Protein AF-A0A9C8LWU5-F1 (afdb_monomer_lite)

Sequence (161 aa):
MIKTQFESYRNPTIALLAKPGEITVRLTAKGKNLSMVKKIISGVNSEMTAIFGDYIFARDDETMESVVGKMLLKNKKTVAFAESCTGGLVGDRITNVPGSSEYFLGSVVSYSNKLKESLLKVSKSVLSKFGAVSSETAEEMARGIRRLTGADIGISITGIA

Foldseek 3Di:
DVVVVQVPDPAFRWDWDDDVPDIDIDTHGDDPDPVVNCVSVVVVVVVVCVVCPPNPQDDDPDDNLNSVQVVCVVVVFAEEEEEAPCQCVVVVVNVVDPPSVSHYQYYHHQNDPVSLCPQQVQDPVCCVPVNCADPSSQVSSQNSRCVNRVGPGGGYDTDDD

Radius of gyration: 20.92 Å; chains: 1; bounding box: 45×34×56 Å

Secondary structure (DSSP, 8-state):
-HHHHHTT-SSSEEEEEEETTEEEEEEE---SSHHHHHHHHHHHHHHHHHHHGGG----TT--HHHHHHHHHHHHT--EEEEESTTTTHHHHHHHTSTTGGGTEEEEEE--SHHHHHHHH---HHHHHHH-SSSHHHHHHHHHHHHHHH--SEEEEE----

Structure (mmCIF, N/CA/C/O backbone):
data_AF-A0A9C8LWU5-F1
#
_entry.id   AF-A0A9C8LWU5-F1
#
loop_
_atom_site.group_PDB
_atom_site.id
_atom_site.type_symbol
_atom_site.label_atom_id
_atom_site.label_alt_id
_atom_site.label_comp_id
_atom_site.label_asym_id
_atom_site.label_entity_id
_atom_site.label_seq_id
_atom_site.pdbx_PDB_ins_code
_atom_site.Cartn_x
_atom_site.Cartn_y
_atom_site.Cartn_z
_atom_site.occupancy
_atom_site.B_iso_or_equiv
_atom_site.auth_seq_id
_atom_site.auth_comp_id
_atom_site.auth_asym_id
_atom_site.auth_atom_id
_atom_site.pdbx_PDB_model_num
ATOM 1 N N . MET A 1 1 ? -2.505 -18.693 -24.421 1.00 50.50 1 MET A N 1
ATOM 2 C CA . MET A 1 1 ? -2.523 -17.583 -25.398 1.00 50.50 1 MET A CA 1
ATOM 3 C C . MET A 1 1 ? -1.345 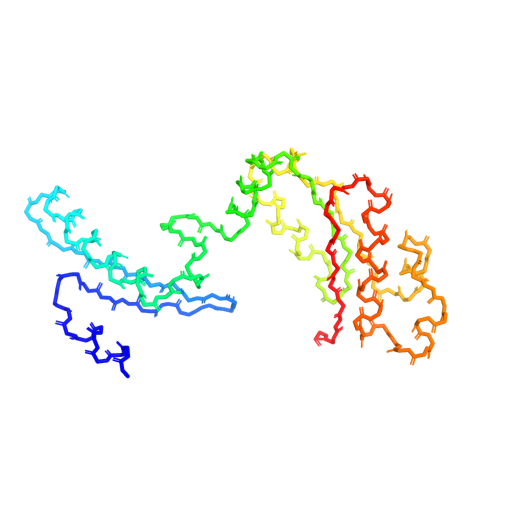-16.626 -25.202 1.00 50.50 1 MET A C 1
ATOM 5 O O . MET A 1 1 ? -0.547 -16.511 -26.115 1.00 50.50 1 MET A O 1
ATOM 9 N N . ILE A 1 2 ? -1.148 -16.036 -24.013 1.00 57.31 2 ILE A N 1
ATOM 10 C CA . ILE A 1 2 ? -0.053 -15.069 -23.750 1.00 57.31 2 ILE A CA 1
ATOM 11 C C . ILE A 1 2 ? 1.361 -15.683 -23.876 1.00 57.31 2 ILE A C 1
ATOM 13 O O . ILE A 1 2 ? 2.246 -15.082 -24.478 1.00 57.31 2 ILE A O 1
ATOM 17 N N . LYS A 1 3 ? 1.572 -16.913 -23.381 1.00 55.28 3 LYS A N 1
ATOM 18 C CA . LYS A 1 3 ? 2.878 -17.605 -23.442 1.00 55.28 3 LYS A CA 1
ATOM 19 C C . LYS A 1 3 ? 3.411 -17.750 -24.877 1.00 55.28 3 LYS A C 1
ATOM 21 O O . LYS A 1 3 ? 4.567 -17.444 -25.139 1.00 55.28 3 LYS A O 1
ATOM 26 N N . THR A 1 4 ? 2.537 -18.124 -25.810 1.00 56.88 4 THR A N 1
ATOM 27 C CA . THR A 1 4 ? 2.862 -18.309 -27.233 1.00 56.88 4 THR A CA 1
ATOM 28 C C . THR A 1 4 ? 3.244 -16.993 -27.918 1.00 56.88 4 THR A C 1
ATOM 30 O O . THR A 1 4 ? 4.093 -16.980 -28.803 1.00 56.88 4 THR A O 1
ATOM 33 N N . GLN A 1 5 ? 2.658 -15.870 -27.488 1.00 66.06 5 GLN A N 1
ATOM 34 C CA . GLN A 1 5 ? 2.996 -14.547 -28.010 1.00 66.06 5 GLN A CA 1
ATOM 35 C C . GLN A 1 5 ? 4.372 -14.091 -27.503 1.00 66.06 5 GLN A C 1
ATOM 37 O O . GLN A 1 5 ? 5.168 -13.580 -28.285 1.00 66.06 5 GLN A O 1
ATOM 42 N N . PHE A 1 6 ? 4.713 -14.351 -26.237 1.00 69.75 6 PHE A N 1
ATOM 43 C CA . PHE A 1 6 ? 6.021 -13.985 -25.676 1.00 69.75 6 PHE A CA 1
ATOM 44 C C . PHE A 1 6 ? 7.182 -14.780 -26.273 1.00 69.75 6 PHE A C 1
ATOM 46 O O . PHE A 1 6 ? 8.249 -14.217 -26.503 1.00 69.75 6 PHE A O 1
ATOM 53 N N . GLU A 1 7 ? 6.959 -16.056 -26.590 1.00 66.94 7 GLU A N 1
ATOM 54 C CA . GLU A 1 7 ? 7.952 -16.925 -27.236 1.00 66.94 7 GLU A CA 1
ATOM 55 C C . GLU A 1 7 ? 8.255 -16.522 -28.693 1.00 66.94 7 GLU A C 1
ATOM 57 O O . GLU A 1 7 ? 9.278 -16.926 -29.246 1.00 66.94 7 GLU A O 1
ATOM 62 N N . SER A 1 8 ? 7.406 -15.693 -29.317 1.00 74.56 8 SER A N 1
ATOM 63 C CA . SER A 1 8 ? 7.602 -15.226 -30.697 1.00 74.56 8 SER A CA 1
ATOM 64 C C . SER A 1 8 ? 8.612 -14.075 -30.834 1.00 74.56 8 SER A C 1
ATOM 66 O O . SER A 1 8 ? 9.187 -13.885 -31.912 1.00 74.56 8 SER A O 1
ATOM 68 N N . TYR A 1 9 ? 8.892 -13.330 -29.756 1.00 78.88 9 TYR A N 1
ATOM 69 C CA . TYR A 1 9 ? 9.835 -12.211 -29.805 1.00 78.88 9 TYR A CA 1
ATOM 70 C C . TYR A 1 9 ? 11.279 -12.696 -29.677 1.00 78.88 9 TYR A C 1
ATOM 72 O O . TYR A 1 9 ? 11.687 -13.274 -28.672 1.00 78.88 9 TYR A O 1
ATOM 80 N N . ARG A 1 10 ? 12.094 -12.391 -30.693 1.00 83.12 10 ARG A N 1
ATOM 81 C CA . ARG A 1 10 ? 13.551 -12.616 -30.652 1.00 83.12 10 ARG A CA 1
ATOM 82 C C . ARG A 1 10 ? 14.336 -11.405 -30.137 1.00 83.12 10 ARG A C 1
ATOM 84 O O . ARG A 1 10 ? 15.449 -11.565 -29.643 1.00 83.12 10 ARG A O 1
ATOM 91 N N . ASN A 1 11 ? 13.783 -10.200 -30.282 1.00 89.31 11 ASN A N 1
ATOM 92 C CA . ASN A 1 11 ? 14.342 -8.935 -29.801 1.00 89.31 11 ASN A CA 1
ATOM 93 C C . ASN A 1 11 ? 13.199 -7.896 -29.706 1.00 89.31 11 ASN A C 1
ATOM 95 O O . ASN A 1 11 ? 12.727 -7.457 -30.755 1.00 89.31 11 ASN A O 1
ATOM 99 N N . PRO A 1 12 ? 12.723 -7.521 -28.505 1.00 91.88 12 PRO A N 1
ATOM 100 C CA . PRO A 1 12 ? 13.305 -7.809 -27.197 1.00 91.88 12 PRO A CA 1
ATOM 101 C C . PRO A 1 12 ? 13.067 -9.255 -26.749 1.00 91.88 12 PRO A C 1
ATOM 103 O O . PRO A 1 12 ? 12.103 -9.887 -27.164 1.00 91.88 12 PRO A O 1
ATOM 106 N N . THR A 1 13 ? 13.919 -9.769 -25.867 1.00 91.81 13 THR A N 1
ATOM 107 C CA . THR A 1 13 ? 13.595 -10.960 -25.075 1.00 91.81 13 THR A CA 1
ATOM 108 C C . THR A 1 13 ? 12.690 -10.568 -23.915 1.00 91.81 13 THR A C 1
ATOM 110 O O . THR A 1 13 ? 12.866 -9.499 -23.321 1.00 91.81 13 THR A O 1
ATOM 113 N N . ILE A 1 14 ? 11.754 -11.450 -23.577 1.00 91.44 14 ILE A N 1
ATOM 114 C CA . ILE A 1 14 ? 10.736 -11.228 -22.549 1.00 91.44 14 ILE A CA 1
ATOM 115 C C . ILE A 1 14 ? 10.923 -12.277 -21.458 1.00 91.44 14 ILE A C 1
ATOM 117 O O . ILE A 1 14 ? 10.968 -13.470 -21.749 1.00 91.44 14 ILE A O 1
ATOM 121 N N . ALA A 1 15 ? 11.036 -11.839 -20.207 1.00 90.75 15 ALA A N 1
ATOM 122 C CA . ALA A 1 15 ? 11.108 -12.721 -19.048 1.00 90.75 15 ALA A CA 1
ATOM 123 C C . ALA A 1 15 ? 10.026 -12.359 -18.026 1.00 90.75 15 ALA A C 1
ATOM 125 O O . ALA A 1 15 ? 9.722 -11.183 -17.831 1.00 90.75 15 ALA A O 1
ATOM 126 N N . LEU A 1 16 ? 9.468 -13.374 -17.365 1.00 91.31 16 LEU A N 1
ATOM 127 C CA . LEU A 1 16 ? 8.498 -13.215 -16.283 1.00 91.31 16 LEU A CA 1
ATOM 128 C C . LEU A 1 16 ? 9.177 -13.550 -14.959 1.00 91.31 16 LEU A C 1
ATOM 130 O O . LEU A 1 16 ? 9.671 -14.662 -14.781 1.00 91.31 16 LEU A O 1
ATOM 134 N N . LEU A 1 17 ? 9.201 -12.588 -14.044 1.00 92.06 17 LEU A N 1
ATOM 135 C CA . LEU A 1 17 ? 9.780 -12.744 -12.715 1.00 92.06 17 LEU A CA 1
ATOM 136 C C . LEU A 1 17 ? 8.648 -12.646 -11.694 1.00 92.06 17 LEU A C 1
ATOM 138 O O . LEU A 1 17 ? 8.126 -11.562 -11.449 1.00 92.06 17 LEU A O 1
ATOM 142 N N . ALA A 1 18 ? 8.241 -13.783 -11.135 1.00 92.88 18 ALA A N 1
ATOM 143 C CA . ALA A 1 18 ? 7.187 -13.831 -10.129 1.00 92.88 18 ALA A CA 1
ATOM 144 C C . ALA A 1 18 ? 7.771 -13.643 -8.726 1.00 92.88 18 ALA A C 1
ATOM 146 O O . ALA A 1 18 ? 8.747 -14.299 -8.354 1.00 92.88 18 ALA A O 1
ATOM 147 N N . LYS A 1 19 ? 7.141 -12.773 -7.942 1.00 89.94 19 LYS A N 1
ATOM 148 C CA . LYS A 1 19 ? 7.370 -12.605 -6.506 1.00 89.94 19 LYS A CA 1
ATOM 149 C C . LYS A 1 19 ? 6.012 -12.636 -5.794 1.00 89.94 19 LYS A C 1
ATOM 151 O O . LYS A 1 19 ? 4.983 -12.430 -6.439 1.00 89.94 19 LYS A O 1
ATOM 156 N N . PRO A 1 20 ? 5.954 -12.898 -4.479 1.00 87.31 20 PRO A N 1
ATOM 157 C CA . PRO A 1 20 ? 4.700 -12.775 -3.746 1.00 87.31 20 PRO A CA 1
ATOM 158 C C . PRO A 1 20 ? 4.063 -11.394 -3.966 1.00 87.31 20 PRO A C 1
ATOM 160 O O . PRO A 1 20 ? 4.672 -10.373 -3.664 1.00 87.31 20 PRO A O 1
ATOM 163 N N . GLY A 1 21 ? 2.845 -11.374 -4.511 1.00 85.75 21 GLY A N 1
ATOM 164 C CA . GLY A 1 21 ? 2.067 -10.153 -4.740 1.00 85.75 21 GLY A CA 1
ATOM 165 C C . GLY A 1 21 ? 2.296 -9.433 -6.075 1.00 85.75 21 GLY A C 1
ATOM 166 O O . GLY A 1 21 ? 1.513 -8.541 -6.387 1.00 85.75 21 GLY A O 1
ATOM 167 N N . GLU A 1 22 ? 3.290 -9.810 -6.888 1.00 92.31 22 GLU A N 1
ATOM 168 C CA . GLU A 1 22 ? 3.543 -9.152 -8.179 1.00 92.31 22 GLU A CA 1
ATOM 169 C C . GLU A 1 22 ? 4.255 -10.049 -9.204 1.00 92.31 22 GLU A C 1
ATOM 171 O O . GLU A 1 22 ? 4.973 -10.995 -8.874 1.00 92.31 22 GLU A O 1
ATOM 176 N N . ILE A 1 23 ? 4.083 -9.724 -10.486 1.00 93.50 23 ILE A N 1
ATOM 177 C CA . ILE A 1 23 ? 4.838 -10.327 -11.587 1.00 93.50 23 ILE A CA 1
ATOM 178 C C . ILE A 1 23 ? 5.499 -9.199 -12.371 1.00 93.50 23 ILE A C 1
ATOM 180 O O . ILE A 1 23 ? 4.816 -8.341 -12.925 1.00 93.50 23 ILE A O 1
ATOM 184 N N . THR A 1 24 ? 6.827 -9.219 -12.468 1.00 93.50 24 THR A N 1
ATOM 185 C CA . THR A 1 24 ? 7.572 -8.284 -13.315 1.00 93.50 24 THR A CA 1
ATOM 186 C C . THR A 1 24 ? 7.742 -8.871 -14.713 1.00 93.50 24 THR A C 1
ATOM 188 O O . THR A 1 24 ? 8.309 -9.956 -14.877 1.00 93.50 24 THR A O 1
ATOM 191 N N . VAL A 1 25 ? 7.307 -8.130 -15.734 1.00 92.62 25 VAL A N 1
ATOM 192 C CA . VAL A 1 25 ? 7.608 -8.429 -17.141 1.00 92.62 25 VAL A CA 1
ATOM 193 C C . VAL A 1 25 ? 8.867 -7.666 -17.538 1.00 92.62 25 VAL A C 1
ATOM 195 O O . VAL A 1 25 ? 8.849 -6.448 -17.692 1.00 92.62 25 VAL A O 1
ATOM 198 N N . ARG A 1 26 ? 9.983 -8.377 -17.706 1.00 92.94 26 ARG A N 1
ATOM 199 C CA . ARG A 1 26 ? 11.263 -7.777 -18.088 1.00 92.94 26 ARG A CA 1
ATOM 200 C C . ARG A 1 26 ? 11.450 -7.841 -19.595 1.00 92.94 26 ARG A C 1
ATOM 202 O O . ARG A 1 26 ? 11.532 -8.929 -20.162 1.00 92.94 26 ARG A O 1
ATOM 209 N N . LEU A 1 27 ? 11.588 -6.677 -20.221 1.00 93.31 27 LEU A N 1
ATOM 210 C CA . LEU A 1 27 ? 11.927 -6.545 -21.636 1.00 93.31 27 LEU A CA 1
ATOM 211 C C . LEU A 1 27 ? 13.422 -6.246 -21.777 1.00 93.31 27 LEU A C 1
ATOM 213 O O . LEU A 1 27 ? 13.962 -5.379 -21.095 1.00 93.31 27 LEU A O 1
ATOM 217 N N . THR A 1 28 ? 14.124 -6.964 -22.649 1.00 93.38 28 THR A N 1
ATOM 218 C CA . THR A 1 28 ? 15.548 -6.716 -22.925 1.00 93.38 28 THR A CA 1
ATOM 219 C C . THR A 1 28 ? 15.787 -6.695 -24.425 1.00 93.38 28 THR A C 1
ATOM 221 O O . THR A 1 28 ? 15.630 -7.712 -25.090 1.00 93.38 28 THR A O 1
ATOM 224 N N . ALA A 1 29 ? 16.181 -5.542 -24.965 1.00 94.62 29 ALA A N 1
ATOM 225 C CA . ALA A 1 29 ? 16.482 -5.378 -26.384 1.00 94.62 29 ALA A CA 1
ATOM 226 C C . ALA A 1 29 ? 17.969 -5.109 -26.628 1.00 94.62 29 ALA A C 1
ATOM 228 O O . ALA A 1 29 ? 18.646 -4.472 -25.822 1.00 94.62 29 ALA A O 1
ATOM 229 N N . LYS A 1 30 ? 18.461 -5.550 -27.787 1.00 94.62 30 LYS A N 1
ATOM 230 C CA . LYS A 1 30 ? 19.786 -5.204 -28.319 1.00 94.62 30 LYS A CA 1
ATOM 231 C C . LYS A 1 30 ? 19.625 -4.395 -29.604 1.00 94.62 30 LYS A C 1
ATOM 233 O O . LYS A 1 30 ? 18.724 -4.653 -30.399 1.00 94.62 30 LYS A O 1
ATOM 238 N N . GLY A 1 31 ? 20.505 -3.427 -29.833 1.00 94.25 31 GLY A N 1
ATOM 239 C CA . GLY A 1 31 ? 20.463 -2.586 -31.027 1.00 94.25 31 GLY A CA 1
ATOM 240 C C . GLY A 1 31 ? 21.727 -1.751 -31.185 1.00 94.25 31 GLY A C 1
ATOM 241 O O . GLY A 1 31 ? 22.530 -1.650 -30.263 1.00 94.25 31 GLY A O 1
ATOM 242 N N . LYS A 1 32 ? 21.902 -1.153 -32.368 1.00 94.12 32 LYS A N 1
ATOM 243 C CA . LYS A 1 32 ? 23.115 -0.390 -32.723 1.00 94.12 32 LYS A CA 1
ATOM 244 C C . LYS A 1 32 ? 23.263 0.926 -31.951 1.00 94.12 32 LYS A C 1
ATOM 246 O O . LYS A 1 32 ? 24.356 1.471 -31.883 1.00 94.12 32 LYS A O 1
ATOM 251 N N . ASN A 1 33 ? 22.167 1.463 -31.419 1.00 96.06 33 ASN A N 1
ATOM 252 C CA . ASN A 1 33 ? 22.142 2.681 -30.616 1.00 96.06 33 ASN A CA 1
ATOM 253 C C . ASN A 1 33 ? 20.894 2.715 -29.719 1.00 96.06 33 ASN A C 1
ATOM 255 O O . ASN A 1 33 ? 19.935 1.967 -29.929 1.00 96.06 33 ASN A O 1
ATOM 259 N N . LEU A 1 34 ? 20.898 3.620 -28.738 1.00 94.50 34 LEU A N 1
ATOM 260 C CA . LEU A 1 34 ? 19.821 3.754 -27.753 1.00 94.50 34 LEU A CA 1
ATOM 261 C C . LEU A 1 34 ? 18.470 4.136 -28.372 1.00 94.50 34 LEU A C 1
ATOM 263 O O . LEU A 1 34 ? 17.443 3.667 -27.896 1.00 94.50 34 LEU A O 1
ATOM 267 N N . SER A 1 35 ? 18.450 4.954 -29.428 1.00 95.94 35 SER A N 1
ATOM 268 C CA . SER A 1 35 ? 17.202 5.376 -30.084 1.00 95.94 35 SER A CA 1
ATOM 269 C C . SER A 1 35 ? 16.457 4.181 -30.689 1.00 95.94 35 SER A C 1
ATOM 271 O O . SER A 1 35 ? 15.265 3.984 -30.445 1.00 95.94 35 SER A O 1
ATOM 273 N N . MET A 1 36 ? 17.184 3.309 -31.394 1.00 93.69 36 MET A N 1
ATOM 274 C CA . MET A 1 36 ? 16.638 2.069 -31.942 1.00 93.69 36 MET A CA 1
ATOM 275 C C . MET A 1 36 ? 16.133 1.133 -30.837 1.00 93.69 36 MET A C 1
ATOM 277 O O . MET A 1 36 ? 15.024 0.616 -30.939 1.00 93.69 36 MET A O 1
ATOM 281 N N . VAL A 1 37 ? 16.913 0.947 -29.767 1.00 94.69 37 VAL A N 1
ATOM 282 C CA . VAL A 1 37 ? 16.526 0.097 -28.627 1.00 94.69 37 VAL A CA 1
ATOM 283 C C . VAL A 1 37 ? 15.254 0.618 -27.956 1.00 94.69 37 VAL A C 1
ATOM 285 O O . VAL A 1 37 ? 14.329 -0.155 -27.721 1.00 94.69 37 VAL A O 1
ATOM 288 N N . LYS A 1 38 ? 15.161 1.931 -27.715 1.00 93.75 38 LYS A N 1
ATOM 289 C CA . LYS A 1 38 ? 13.964 2.564 -27.144 1.00 93.75 38 LYS A CA 1
ATOM 290 C C . LYS A 1 38 ? 12.732 2.346 -28.016 1.00 93.75 38 LYS A C 1
ATOM 292 O O . LYS A 1 38 ? 11.671 2.045 -27.482 1.00 93.75 38 LYS A O 1
ATOM 297 N N . LYS A 1 39 ? 12.865 2.438 -29.344 1.00 93.56 39 LYS A N 1
ATOM 298 C CA . LYS A 1 39 ? 11.752 2.186 -30.273 1.00 93.56 39 LYS A CA 1
ATOM 299 C C . LYS A 1 39 ? 11.257 0.738 -30.198 1.00 93.56 39 LYS A C 1
ATOM 301 O O . LYS A 1 39 ? 10.051 0.518 -30.169 1.00 93.56 39 LYS A O 1
ATOM 306 N N . ILE A 1 40 ? 12.177 -0.227 -30.118 1.00 92.12 40 ILE A N 1
ATOM 307 C CA . ILE A 1 40 ? 11.852 -1.654 -29.960 1.00 92.12 40 ILE A CA 1
ATOM 308 C C . ILE A 1 40 ? 11.095 -1.890 -28.645 1.00 92.12 40 ILE A C 1
ATOM 310 O O . ILE A 1 40 ? 10.014 -2.473 -28.654 1.00 92.12 40 ILE A O 1
ATOM 314 N N . ILE A 1 41 ? 11.634 -1.399 -27.523 1.00 93.69 41 ILE A N 1
ATOM 315 C CA . ILE A 1 41 ? 11.010 -1.550 -26.200 1.00 93.69 41 ILE A CA 1
ATOM 316 C C . ILE A 1 41 ? 9.644 -0.860 -26.151 1.00 93.69 41 ILE A C 1
ATOM 318 O O . ILE A 1 41 ? 8.687 -1.449 -25.664 1.00 93.69 41 ILE A O 1
ATOM 322 N N . SER A 1 42 ? 9.532 0.356 -26.691 1.00 91.62 42 SER A N 1
ATOM 323 C CA . SER A 1 42 ? 8.279 1.115 -26.701 1.00 91.62 42 SER A CA 1
ATOM 324 C C . SER A 1 42 ? 7.168 0.407 -27.474 1.00 91.62 42 SER A C 1
ATOM 326 O O . SER A 1 42 ? 6.030 0.445 -27.021 1.00 91.62 42 SER A O 1
ATOM 328 N N . GLY A 1 43 ? 7.480 -0.233 -28.607 1.00 89.75 43 GLY A N 1
ATOM 329 C CA . GLY A 1 43 ? 6.490 -0.984 -29.386 1.00 89.75 43 GLY A CA 1
ATOM 330 C C . GLY A 1 43 ? 5.885 -2.128 -28.575 1.00 89.75 43 GLY A C 1
ATOM 331 O O . GLY A 1 43 ? 4.670 -2.201 -28.409 1.00 89.75 43 GLY A O 1
ATOM 332 N N . VAL A 1 44 ? 6.745 -2.948 -27.966 1.00 89.62 44 VAL A N 1
ATOM 333 C CA . VAL A 1 44 ? 6.295 -4.053 -27.110 1.00 89.62 44 VAL A CA 1
ATOM 334 C C . VAL A 1 44 ? 5.590 -3.532 -25.858 1.00 89.62 44 VAL A C 1
ATOM 336 O O . VAL A 1 44 ? 4.586 -4.097 -25.450 1.00 89.62 44 VAL A O 1
ATOM 339 N N . ASN A 1 45 ? 6.040 -2.426 -25.265 1.00 89.44 45 ASN A N 1
ATOM 340 C CA . ASN A 1 45 ? 5.387 -1.841 -24.092 1.00 89.44 45 ASN A CA 1
ATOM 341 C C . ASN A 1 45 ? 3.935 -1.406 -24.378 1.00 89.44 45 ASN A C 1
ATOM 343 O O . ASN A 1 45 ? 3.059 -1.590 -23.532 1.00 89.44 45 ASN A O 1
ATOM 347 N N . SER A 1 46 ? 3.657 -0.864 -25.569 1.00 89.56 46 SER A N 1
ATOM 348 C CA . SER A 1 46 ? 2.290 -0.536 -25.995 1.00 89.56 46 SER A CA 1
ATOM 349 C C . SER A 1 46 ? 1.416 -1.784 -26.121 1.00 89.56 46 SER A C 1
ATOM 351 O O . SER A 1 46 ? 0.287 -1.788 -25.638 1.00 89.56 46 SER A O 1
ATOM 353 N N . GLU A 1 47 ? 1.950 -2.862 -26.694 1.00 88.75 47 GLU A N 1
ATOM 354 C CA . GLU A 1 47 ? 1.248 -4.146 -26.799 1.00 88.75 47 GLU A CA 1
ATOM 355 C C . GLU A 1 47 ? 0.994 -4.769 -25.417 1.00 88.75 47 GLU A C 1
ATOM 357 O O . GLU A 1 47 ? -0.122 -5.191 -25.125 1.00 88.75 47 GLU A O 1
ATOM 362 N N . MET A 1 48 ? 1.988 -4.746 -24.522 1.00 88.75 48 MET A N 1
ATOM 363 C CA . MET A 1 48 ? 1.833 -5.202 -23.134 1.00 88.75 48 MET A CA 1
ATOM 364 C C . MET A 1 48 ? 0.776 -4.391 -22.392 1.00 88.75 48 MET A C 1
ATOM 366 O O . MET A 1 48 ? -0.018 -4.956 -21.648 1.00 88.75 48 MET A O 1
ATOM 370 N N . THR A 1 49 ? 0.733 -3.078 -22.618 1.00 90.81 49 THR A N 1
ATOM 371 C CA . THR A 1 49 ? -0.285 -2.208 -22.021 1.00 90.81 49 THR A CA 1
ATOM 372 C C . THR A 1 49 ? -1.683 -2.559 -22.528 1.00 90.81 49 THR A C 1
ATOM 374 O O . THR A 1 49 ? -2.617 -2.571 -21.736 1.00 90.81 49 THR A O 1
ATOM 377 N N . ALA A 1 50 ? -1.835 -2.924 -23.804 1.00 89.88 50 ALA A N 1
ATOM 378 C CA . ALA A 1 50 ? -3.115 -3.383 -24.343 1.00 89.88 50 ALA A CA 1
ATOM 379 C C . ALA A 1 50 ? -3.561 -4.739 -23.763 1.00 89.88 50 ALA A C 1
ATOM 381 O O . ALA A 1 50 ? -4.756 -4.975 -23.613 1.00 89.88 50 ALA A O 1
ATOM 382 N N . ILE A 1 51 ? -2.614 -5.624 -23.434 1.00 89.00 51 ILE A N 1
ATOM 383 C CA . ILE A 1 51 ? -2.904 -6.955 -22.878 1.00 89.00 51 ILE A CA 1
ATOM 384 C C . ILE A 1 51 ? -3.214 -6.881 -21.381 1.00 89.00 51 ILE A C 1
ATOM 386 O O . ILE A 1 51 ? -4.186 -7.475 -20.920 1.00 89.00 51 ILE A O 1
ATOM 390 N N . PHE A 1 52 ? -2.359 -6.205 -20.615 1.00 90.19 52 PHE A N 1
ATOM 391 C CA . PHE A 1 52 ? -2.417 -6.217 -19.155 1.00 90.19 52 PHE A CA 1
ATOM 392 C C . PHE A 1 52 ? -3.222 -5.059 -18.570 1.00 90.19 52 PHE A C 1
ATOM 394 O O . PHE A 1 52 ? -3.699 -5.195 -17.450 1.00 90.19 52 PHE A O 1
ATOM 401 N N . GLY A 1 53 ? -3.394 -3.950 -19.295 1.00 91.81 53 GLY A N 1
ATOM 402 C CA . GLY A 1 53 ? -4.224 -2.820 -18.874 1.00 91.81 53 GLY A CA 1
ATOM 403 C C . GLY A 1 53 ? -3.991 -2.420 -17.416 1.00 91.81 53 GLY A C 1
ATOM 404 O O . GLY A 1 53 ? -2.866 -2.107 -17.018 1.00 91.81 53 GLY A O 1
ATOM 405 N N . ASP A 1 54 ? -5.058 -2.502 -16.622 1.00 90.94 54 ASP A N 1
ATOM 406 C CA . ASP A 1 54 ? -5.099 -2.094 -15.213 1.00 90.94 54 ASP A CA 1
ATOM 407 C C . ASP A 1 54 ? -4.231 -2.952 -14.276 1.00 90.94 54 ASP A C 1
ATOM 409 O O . ASP A 1 54 ? -3.974 -2.556 -13.141 1.00 90.94 54 ASP A O 1
ATOM 413 N N . TYR A 1 55 ? -3.726 -4.103 -14.732 1.00 92.81 55 TYR A N 1
ATOM 414 C CA . TYR A 1 55 ? -2.772 -4.904 -13.959 1.00 92.81 55 TYR A CA 1
ATOM 415 C C . TYR A 1 55 ? -1.355 -4.303 -13.954 1.00 92.81 55 TYR A C 1
ATOM 417 O O . TYR A 1 55 ? -0.521 -4.717 -13.147 1.00 92.81 55 TYR A O 1
ATOM 425 N N . ILE A 1 56 ? -1.060 -3.327 -14.823 1.00 94.38 56 ILE A N 1
ATOM 426 C CA . ILE A 1 56 ? 0.221 -2.608 -14.816 1.00 94.38 56 ILE A CA 1
ATOM 427 C C . ILE A 1 56 ? 0.138 -1.441 -13.832 1.00 94.38 56 ILE A C 1
ATOM 429 O O . ILE A 1 56 ? -0.329 -0.356 -14.178 1.00 94.38 56 ILE A O 1
ATOM 433 N N . PHE A 1 57 ? 0.656 -1.640 -12.622 1.00 93.94 57 PHE A N 1
ATOM 434 C CA . PHE A 1 57 ? 0.706 -0.580 -11.613 1.00 93.94 57 PHE A CA 1
ATOM 435 C C . PHE A 1 57 ? 2.039 0.179 -11.576 1.00 93.94 57 PHE A C 1
ATOM 437 O O . PHE A 1 57 ? 2.060 1.295 -11.080 1.00 93.94 57 PHE A O 1
ATOM 444 N N . ALA A 1 58 ? 3.137 -0.380 -12.091 1.00 94.81 58 ALA A N 1
ATOM 445 C CA . ALA A 1 58 ? 4.472 0.218 -12.018 1.00 94.81 58 ALA A CA 1
ATOM 446 C C . ALA A 1 58 ? 5.279 -0.036 -13.297 1.00 94.81 58 ALA A C 1
ATOM 448 O O . ALA A 1 58 ? 5.042 -1.020 -14.008 1.00 94.81 58 ALA A O 1
ATOM 449 N N . ARG A 1 59 ? 6.239 0.847 -13.592 1.00 93.38 59 ARG A N 1
ATOM 450 C CA . ARG A 1 59 ? 7.232 0.657 -14.659 1.00 93.38 59 ARG A CA 1
ATOM 451 C C . ARG A 1 59 ? 8.644 0.928 -14.153 1.00 93.38 59 ARG A C 1
ATOM 453 O O . ARG A 1 59 ? 8.850 1.756 -13.273 1.00 93.38 59 ARG A O 1
ATOM 460 N N . ASP A 1 60 ? 9.609 0.248 -14.765 1.00 91.62 60 ASP A N 1
ATOM 461 C CA . ASP A 1 60 ? 11.035 0.392 -14.469 1.00 91.62 60 ASP A CA 1
ATOM 462 C C . ASP A 1 60 ? 11.341 0.173 -12.975 1.00 91.62 60 ASP A C 1
ATOM 464 O O . ASP A 1 60 ? 11.098 -0.919 -12.463 1.00 91.62 60 ASP A O 1
ATOM 468 N N . ASP A 1 61 ? 11.857 1.195 -12.289 1.00 90.56 61 ASP A N 1
ATOM 469 C CA . ASP A 1 61 ? 12.261 1.136 -10.880 1.00 90.56 61 ASP A CA 1
ATOM 470 C C . ASP A 1 61 ? 11.146 1.584 -9.913 1.00 90.56 61 ASP A C 1
ATOM 472 O O . ASP A 1 61 ? 11.381 1.771 -8.718 1.00 90.56 61 ASP A O 1
ATOM 476 N N . GLU A 1 62 ? 9.922 1.796 -10.407 1.00 94.75 62 GLU A N 1
ATOM 477 C CA . GLU A 1 62 ? 8.784 2.118 -9.550 1.00 94.75 62 GLU A CA 1
ATOM 478 C C . GLU A 1 62 ? 8.361 0.912 -8.706 1.00 94.75 62 GLU A C 1
ATOM 480 O O . GLU A 1 62 ? 8.177 -0.198 -9.203 1.00 94.75 62 GLU A O 1
ATOM 485 N N . THR A 1 63 ? 8.127 1.152 -7.418 1.00 94.06 63 THR A N 1
ATOM 486 C CA . THR A 1 63 ? 7.458 0.196 -6.529 1.00 94.06 63 THR A CA 1
ATOM 487 C C . THR A 1 63 ? 5.981 0.552 -6.378 1.00 94.06 63 THR A C 1
ATOM 489 O O . THR A 1 63 ? 5.588 1.704 -6.601 1.00 94.06 63 THR A O 1
ATOM 492 N N . MET A 1 64 ? 5.154 -0.403 -5.942 1.00 95.00 64 MET A N 1
ATOM 493 C CA . MET A 1 64 ? 3.730 -0.167 -5.668 1.00 95.00 64 MET A CA 1
ATOM 494 C C . MET A 1 64 ? 3.513 1.006 -4.703 1.00 95.00 64 MET A C 1
ATOM 496 O O . MET A 1 64 ? 2.670 1.866 -4.940 1.00 95.00 64 MET A O 1
ATOM 500 N N . GLU A 1 65 ? 4.306 1.076 -3.638 1.00 96.25 65 GLU A N 1
ATOM 501 C CA . GLU A 1 65 ? 4.249 2.130 -2.626 1.00 96.25 65 GLU A CA 1
ATOM 502 C C . GLU A 1 65 ? 4.614 3.483 -3.223 1.00 96.25 65 GLU A C 1
ATOM 504 O O . GLU A 1 65 ? 3.938 4.474 -2.955 1.00 96.25 65 GLU A O 1
ATOM 509 N N . SER A 1 66 ? 5.641 3.527 -4.079 1.00 97.19 66 SER A N 1
ATOM 510 C CA . SER A 1 66 ? 6.037 4.762 -4.756 1.00 97.19 66 SER A CA 1
ATOM 511 C C . SER A 1 66 ? 4.926 5.283 -5.674 1.00 97.19 66 SER A C 1
ATOM 513 O O . SER A 1 66 ? 4.676 6.488 -5.723 1.00 97.19 66 SER A O 1
ATOM 515 N N . VAL A 1 67 ? 4.204 4.386 -6.355 1.00 97.38 67 VAL A N 1
ATOM 516 C CA . VAL A 1 67 ? 3.078 4.743 -7.226 1.00 97.38 67 VAL A CA 1
ATOM 517 C C . VAL A 1 67 ? 1.897 5.238 -6.397 1.00 97.38 67 VAL A C 1
ATOM 519 O O . VAL A 1 67 ? 1.343 6.296 -6.698 1.00 97.38 67 VAL A O 1
ATOM 522 N N . VAL A 1 68 ? 1.558 4.541 -5.308 1.00 97.44 68 VAL A N 1
ATOM 523 C CA . VAL A 1 68 ? 0.516 4.971 -4.363 1.00 97.44 68 VAL A CA 1
ATOM 524 C C . VAL A 1 68 ? 0.841 6.351 -3.784 1.00 97.44 68 VAL A C 1
ATOM 526 O O . VAL A 1 68 ? -0.014 7.236 -3.810 1.00 97.44 68 VAL A O 1
ATOM 529 N N . GLY A 1 69 ? 2.078 6.576 -3.335 1.00 98.12 69 GLY A N 1
ATOM 530 C CA . GLY A 1 69 ? 2.530 7.868 -2.817 1.00 98.12 69 GLY A CA 1
ATOM 531 C C . GLY A 1 69 ? 2.393 8.993 -3.843 1.00 98.12 69 GLY A C 1
ATOM 532 O O . GLY A 1 69 ? 1.801 10.033 -3.552 1.00 98.12 69 GLY A O 1
ATOM 533 N N . LYS A 1 70 ? 2.836 8.765 -5.089 1.00 97.88 70 LYS A N 1
ATOM 534 C CA . LYS A 1 70 ? 2.651 9.722 -6.197 1.00 97.88 70 LYS A CA 1
ATOM 535 C C . LYS A 1 70 ? 1.173 10.035 -6.441 1.00 97.88 70 LYS A C 1
ATOM 537 O O . LYS A 1 70 ? 0.823 11.195 -6.666 1.00 97.88 70 LYS A O 1
ATOM 542 N N . MET A 1 71 ? 0.297 9.030 -6.397 1.00 98.00 71 MET A N 1
ATOM 543 C CA . MET A 1 71 ? -1.145 9.224 -6.574 1.00 98.00 71 MET A CA 1
ATOM 544 C C . MET A 1 71 ? -1.759 10.042 -5.435 1.00 98.00 71 MET A C 1
ATOM 546 O O . MET A 1 71 ? -2.557 10.941 -5.704 1.00 98.00 71 MET A O 1
ATOM 550 N N . LEU A 1 72 ? -1.382 9.773 -4.185 1.00 98.56 72 LEU A N 1
ATOM 551 C CA . LEU A 1 72 ? -1.854 10.523 -3.020 1.00 98.56 72 LEU A CA 1
ATOM 552 C C . LEU A 1 72 ? -1.422 11.991 -3.087 1.00 98.56 72 LEU A C 1
ATOM 554 O O . LEU A 1 72 ? -2.273 12.879 -3.000 1.00 98.56 72 LEU A O 1
ATOM 558 N N . LEU A 1 73 ? -0.141 12.248 -3.365 1.00 98.25 73 LEU A N 1
ATOM 559 C CA . LEU A 1 73 ? 0.401 13.599 -3.539 1.00 98.25 73 LEU A CA 1
ATOM 560 C C . LEU A 1 73 ? -0.304 14.357 -4.668 1.00 98.25 73 LEU A C 1
ATOM 562 O O . LEU A 1 73 ? -0.780 15.475 -4.470 1.00 98.25 73 LEU A O 1
ATOM 566 N N . LYS A 1 74 ? -0.449 13.728 -5.842 1.00 98.31 74 LYS A N 1
ATOM 567 C CA . LYS A 1 74 ? -1.133 14.325 -7.000 1.00 98.31 74 LYS A CA 1
ATOM 568 C C . LYS A 1 74 ? -2.570 14.734 -6.674 1.00 98.31 74 LYS A C 1
ATOM 570 O O . LYS A 1 74 ? -3.030 15.774 -7.140 1.00 98.31 74 LYS A O 1
ATOM 575 N N . ASN A 1 75 ? -3.277 13.924 -5.887 1.00 98.38 75 ASN A N 1
ATOM 576 C CA . ASN A 1 75 ? -4.665 14.182 -5.506 1.00 98.38 75 ASN A CA 1
ATOM 577 C C . ASN A 1 75 ? -4.804 15.007 -4.217 1.00 98.38 75 ASN A C 1
ATOM 579 O O . ASN A 1 75 ? -5.932 15.280 -3.808 1.00 98.38 75 ASN A O 1
ATOM 583 N N . LYS A 1 76 ? -3.691 15.416 -3.588 1.00 98.25 76 LYS A N 1
ATOM 584 C CA . LYS A 1 76 ? -3.665 16.095 -2.283 1.00 98.25 76 LYS A CA 1
ATOM 585 C C . LYS A 1 76 ? -4.458 15.318 -1.227 1.00 98.25 76 LYS A C 1
ATOM 587 O O . LYS A 1 76 ? -5.317 15.876 -0.546 1.00 98.25 76 LYS A O 1
ATOM 592 N N . LYS A 1 77 ? -4.219 14.007 -1.166 1.00 98.75 77 LYS A N 1
ATOM 593 C CA . LYS A 1 77 ? -4.883 13.086 -0.245 1.00 98.75 77 LYS A CA 1
ATOM 594 C C . LYS A 1 77 ? -3.900 12.488 0.739 1.00 98.75 77 LYS A C 1
ATOM 596 O O . LYS A 1 77 ? -2.758 12.206 0.397 1.00 98.75 77 LYS A O 1
ATOM 601 N N . THR A 1 78 ? -4.397 12.258 1.943 1.00 98.88 78 THR A N 1
ATOM 602 C CA . THR A 1 78 ? -3.679 11.608 3.035 1.00 98.88 78 THR A CA 1
ATOM 603 C C . THR A 1 78 ? -4.262 10.228 3.341 1.00 98.88 78 THR A C 1
ATOM 605 O O . THR A 1 78 ? -5.446 9.970 3.102 1.00 98.88 78 THR A O 1
ATOM 608 N N . VAL A 1 79 ? -3.440 9.324 3.869 1.00 98.88 79 VAL A N 1
ATOM 609 C CA . VAL A 1 79 ? -3.825 7.950 4.202 1.00 98.88 79 VAL A CA 1
ATOM 610 C C . VAL A 1 79 ? -3.336 7.544 5.592 1.00 98.88 79 VAL A C 1
ATOM 612 O O . VAL A 1 79 ? -2.271 7.971 6.038 1.00 98.88 79 VAL A O 1
ATOM 615 N N . ALA A 1 80 ? -4.110 6.697 6.267 1.00 98.81 80 ALA A N 1
ATOM 616 C CA . ALA A 1 80 ? -3.721 6.037 7.508 1.00 98.81 80 ALA A CA 1
ATOM 617 C C . ALA A 1 80 ? -4.205 4.579 7.549 1.00 98.81 80 ALA A C 1
ATOM 619 O O . ALA A 1 80 ? -5.211 4.230 6.918 1.00 98.81 80 ALA A O 1
ATOM 620 N N . PHE A 1 81 ? -3.503 3.732 8.309 1.00 98.75 81 PHE A N 1
ATOM 621 C CA . PHE A 1 81 ? -3.737 2.283 8.333 1.00 98.75 81 PHE A CA 1
ATOM 622 C C . PHE A 1 81 ? -4.179 1.738 9.697 1.00 98.75 81 PHE A C 1
ATOM 624 O O . PHE A 1 81 ? -3.701 2.149 10.748 1.00 98.75 81 PHE A O 1
ATOM 631 N N . ALA A 1 82 ? -5.102 0.781 9.682 1.00 98.75 82 ALA A N 1
ATOM 632 C CA . ALA A 1 82 ? -5.453 -0.059 10.820 1.00 98.75 82 ALA A CA 1
ATOM 633 C C . ALA A 1 82 ? -5.028 -1.500 10.529 1.00 98.75 82 ALA A C 1
ATOM 635 O O . ALA A 1 82 ? -5.650 -2.196 9.731 1.00 98.75 82 ALA A O 1
ATOM 636 N N . GLU A 1 83 ? -3.983 -1.967 11.192 1.00 98.56 83 GLU A N 1
ATOM 637 C CA . GLU A 1 83 ? -3.348 -3.246 10.886 1.00 98.56 83 GLU A CA 1
ATOM 638 C C . GLU A 1 83 ? -3.634 -4.282 11.973 1.00 98.56 83 GLU A C 1
ATOM 640 O O . GLU A 1 83 ? -3.535 -3.996 13.165 1.00 98.56 83 GLU A O 1
ATOM 645 N N . SER A 1 84 ? -3.998 -5.500 11.572 1.00 97.56 84 SER A N 1
ATOM 646 C CA . SER A 1 84 ? -4.091 -6.661 12.461 1.00 97.56 84 SER A CA 1
ATOM 647 C C . SER A 1 84 ? -3.101 -7.730 12.002 1.00 97.56 84 SER A C 1
ATOM 649 O O . SER A 1 84 ? -1.962 -7.720 12.455 1.00 97.56 84 SER A O 1
ATOM 651 N N . CYS A 1 85 ? -3.476 -8.610 11.068 1.00 96.56 85 CYS A N 1
ATOM 652 C CA . CYS A 1 85 ? -2.639 -9.744 10.646 1.00 96.56 85 CYS A CA 1
ATOM 653 C C . CYS A 1 85 ? -1.319 -9.353 9.953 1.00 96.56 85 CYS A C 1
ATOM 655 O O . CYS A 1 85 ? -0.420 -10.180 9.872 1.00 96.56 85 CYS A O 1
ATOM 657 N N . THR A 1 86 ? -1.164 -8.104 9.502 1.00 96.38 86 THR A N 1
ATOM 658 C CA . THR A 1 86 ? 0.085 -7.597 8.904 1.00 96.38 86 THR A CA 1
ATOM 659 C C . THR A 1 86 ? 1.108 -7.118 9.931 1.00 96.38 86 THR A C 1
ATOM 661 O O . THR A 1 86 ? 2.264 -6.914 9.575 1.00 96.38 86 THR A O 1
ATOM 664 N N . GLY A 1 87 ? 0.705 -6.891 11.187 1.00 96.12 87 GLY A N 1
ATOM 665 C CA . GLY A 1 87 ? 1.617 -6.497 12.266 1.00 96.12 87 GLY A CA 1
ATOM 666 C C . GLY A 1 87 ? 2.365 -5.169 12.069 1.00 96.12 87 GLY A C 1
ATOM 667 O O . GLY A 1 87 ? 3.331 -4.934 12.786 1.00 96.12 87 GLY A O 1
ATOM 668 N N . GLY A 1 88 ? 1.949 -4.310 11.132 1.00 97.25 88 GLY A N 1
ATOM 669 C CA . GLY A 1 88 ? 2.647 -3.060 10.799 1.00 97.25 88 GLY A CA 1
ATOM 670 C C . GLY A 1 88 ? 3.380 -3.074 9.453 1.00 97.25 88 GLY A C 1
ATOM 671 O O . GLY A 1 88 ? 3.942 -2.053 9.065 1.00 97.25 88 GLY A O 1
ATOM 672 N N . LEU A 1 89 ? 3.381 -4.201 8.729 1.00 96.94 89 LEU A N 1
ATOM 673 C CA . LEU A 1 89 ? 4.104 -4.344 7.460 1.00 96.94 89 LEU A CA 1
ATOM 674 C C . LEU A 1 89 ? 3.666 -3.328 6.393 1.00 96.94 89 LEU A C 1
ATOM 676 O O . LEU A 1 89 ? 4.482 -2.911 5.575 1.00 96.94 89 LEU A O 1
ATOM 680 N N . VAL A 1 90 ? 2.394 -2.922 6.365 1.00 97.12 90 VAL A N 1
ATOM 681 C CA . VAL A 1 90 ? 1.926 -1.947 5.366 1.00 97.12 90 VAL A CA 1
ATOM 682 C C . VAL A 1 90 ? 2.412 -0.543 5.725 1.00 97.12 90 VAL A C 1
ATOM 684 O O . VAL A 1 90 ? 2.859 0.192 4.843 1.00 97.12 90 VAL A O 1
ATOM 687 N N . GLY A 1 91 ? 2.384 -0.193 7.016 1.00 97.75 91 GLY A N 1
ATOM 688 C CA . GLY A 1 91 ? 3.012 1.020 7.534 1.00 97.75 91 GLY A CA 1
ATOM 689 C C . GLY A 1 91 ? 4.513 1.082 7.236 1.00 97.75 91 GLY A C 1
ATOM 690 O O . GLY A 1 91 ? 4.988 2.091 6.730 1.00 97.75 91 GLY A O 1
ATOM 691 N N . ASP A 1 92 ? 5.249 -0.006 7.461 1.00 98.19 92 ASP A N 1
ATOM 692 C CA . ASP A 1 92 ? 6.678 -0.088 7.130 1.00 98.19 92 ASP A CA 1
ATOM 693 C C . ASP A 1 92 ? 6.929 0.193 5.637 1.00 98.19 92 ASP A C 1
ATOM 695 O O . ASP A 1 92 ? 7.650 1.129 5.273 1.00 98.19 92 ASP A O 1
ATOM 699 N N . ARG A 1 93 ? 6.227 -0.536 4.759 1.00 97.12 93 ARG A N 1
ATOM 700 C CA . ARG A 1 93 ? 6.345 -0.399 3.301 1.00 97.12 93 ARG A CA 1
ATOM 701 C C . ARG A 1 93 ? 6.072 1.026 2.817 1.00 97.12 93 ARG A C 1
ATOM 703 O O . ARG A 1 93 ? 6.855 1.543 2.022 1.00 97.12 93 ARG A O 1
ATOM 710 N N . ILE A 1 94 ? 5.005 1.679 3.295 1.00 97.94 94 ILE A N 1
ATOM 711 C CA . ILE A 1 94 ? 4.683 3.048 2.860 1.00 97.94 94 ILE A CA 1
ATOM 712 C C . ILE A 1 94 ? 5.752 4.050 3.325 1.00 97.94 94 ILE A C 1
ATOM 714 O O . ILE A 1 94 ? 6.099 4.964 2.579 1.00 97.94 94 ILE A O 1
ATOM 718 N N . THR A 1 95 ? 6.316 3.863 4.525 1.00 98.06 95 THR A N 1
ATOM 719 C CA . THR A 1 95 ? 7.341 4.768 5.073 1.00 98.06 95 THR A CA 1
ATOM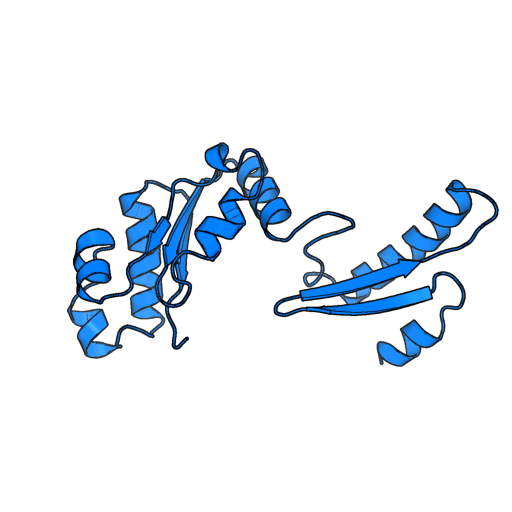 720 C C . THR A 1 95 ? 8.709 4.629 4.411 1.00 98.06 95 THR A C 1
ATOM 722 O O . THR A 1 95 ? 9.477 5.589 4.410 1.00 98.06 95 THR A O 1
ATOM 725 N N . ASN A 1 96 ? 8.991 3.492 3.769 1.00 97.56 96 ASN A N 1
ATOM 726 C CA . ASN A 1 96 ? 10.217 3.291 2.991 1.00 97.56 96 ASN A CA 1
ATOM 727 C C . ASN A 1 96 ? 10.287 4.159 1.719 1.00 97.56 96 ASN A C 1
ATOM 729 O O . ASN A 1 96 ? 11.346 4.258 1.100 1.00 97.56 96 ASN A O 1
ATOM 733 N N . VAL A 1 97 ? 9.190 4.817 1.327 1.00 97.88 97 VAL A N 1
ATOM 734 C CA . VAL A 1 97 ? 9.185 5.799 0.236 1.00 97.88 97 VAL A CA 1
ATOM 735 C C . VAL A 1 97 ? 9.597 7.178 0.778 1.00 97.88 97 VAL A C 1
ATOM 737 O O . VAL A 1 97 ? 8.912 7.715 1.655 1.00 97.88 97 VAL A O 1
ATOM 740 N N . PRO A 1 98 ? 10.667 7.807 0.251 1.00 97.38 98 PRO A N 1
ATOM 741 C CA . PRO A 1 98 ? 11.046 9.165 0.637 1.00 97.38 98 PRO A CA 1
ATOM 742 C C . PRO A 1 98 ? 9.905 10.172 0.435 1.00 97.38 98 PRO A C 1
ATOM 744 O O . PRO A 1 98 ? 9.206 10.132 -0.577 1.00 97.38 98 PRO A O 1
ATOM 747 N N . GLY A 1 99 ? 9.717 11.080 1.398 1.00 97.50 99 GLY A N 1
ATOM 748 C CA . GLY A 1 99 ? 8.619 12.059 1.384 1.00 97.50 99 GLY A CA 1
ATOM 749 C C . GLY A 1 99 ? 7.261 11.497 1.824 1.00 97.50 99 GLY A C 1
ATOM 750 O O . GLY A 1 99 ? 6.259 12.206 1.783 1.00 97.50 99 GLY A O 1
ATOM 751 N N . SER A 1 100 ? 7.202 10.244 2.292 1.00 98.25 100 SER A N 1
ATOM 752 C CA . SER A 1 100 ? 5.968 9.614 2.789 1.00 98.25 100 SER A CA 1
ATOM 753 C C . SER A 1 100 ? 5.254 10.392 3.894 1.00 98.25 100 SER A C 1
ATOM 755 O O . SER A 1 100 ? 4.027 10.350 3.966 1.00 98.25 100 SER A O 1
ATOM 757 N N . SER A 1 101 ? 5.977 11.186 4.686 1.00 98.19 101 SER A N 1
ATOM 758 C CA . SER A 1 101 ? 5.402 12.077 5.702 1.00 98.19 101 SER A CA 1
ATOM 759 C C . SER A 1 101 ? 4.400 13.101 5.155 1.00 98.19 101 SER A C 1
ATOM 761 O O . SER A 1 101 ? 3.588 13.615 5.916 1.00 98.19 101 SER A O 1
ATOM 763 N N . GLU A 1 102 ? 4.441 13.421 3.859 1.00 98.44 102 GLU A N 1
ATOM 764 C CA . GLU A 1 102 ? 3.507 14.371 3.240 1.00 98.44 102 GLU A CA 1
ATOM 765 C C . GLU A 1 102 ? 2.100 13.789 3.033 1.00 98.44 102 GLU A C 1
ATOM 767 O O . GLU A 1 102 ? 1.135 14.542 2.907 1.00 98.44 102 GLU A O 1
ATOM 772 N N . TYR A 1 103 ? 1.965 12.460 2.987 1.00 98.75 103 TYR A N 1
ATOM 773 C CA . TYR A 1 103 ? 0.693 11.796 2.688 1.00 98.75 103 TYR A CA 1
ATOM 774 C C . TYR A 1 103 ? 0.325 10.666 3.651 1.00 98.75 103 TYR A C 1
ATOM 776 O O . TYR A 1 103 ? -0.827 10.240 3.656 1.00 98.75 103 TYR A O 1
ATOM 784 N N . PHE A 1 104 ? 1.245 10.170 4.475 1.00 98.81 104 PHE A N 1
ATOM 785 C CA . PHE A 1 104 ? 0.973 9.114 5.444 1.00 98.81 104 PHE A CA 1
ATOM 786 C C . PHE A 1 104 ? 0.862 9.682 6.861 1.00 98.81 104 PHE A C 1
ATOM 788 O O . PHE A 1 104 ? 1.840 10.179 7.413 1.00 98.81 104 PHE A O 1
ATOM 795 N N . LEU A 1 105 ? -0.327 9.586 7.466 1.00 98.62 105 LEU A N 1
ATOM 796 C CA . LEU A 1 105 ? -0.588 10.140 8.805 1.00 98.62 105 LEU A CA 1
ATOM 797 C C . LEU A 1 105 ? -0.330 9.149 9.944 1.00 98.62 105 LEU A C 1
ATOM 799 O O . LEU A 1 105 ? -0.346 9.538 11.110 1.00 98.62 105 LEU A O 1
ATOM 803 N N . GLY A 1 106 ? -0.107 7.875 9.624 1.00 97.69 106 GLY A N 1
ATOM 804 C CA . GLY A 1 106 ? 0.266 6.856 10.598 1.00 97.69 106 GLY A CA 1
ATOM 805 C C . GLY A 1 106 ? -0.523 5.557 10.479 1.00 97.69 106 GLY A C 1
ATOM 806 O O . GLY A 1 106 ? -1.425 5.399 9.652 1.00 97.69 106 GLY A O 1
ATOM 807 N N . SER A 1 107 ? -0.161 4.606 11.336 1.00 98.31 107 SER A N 1
ATOM 808 C CA . SER A 1 107 ? -0.793 3.292 11.431 1.00 98.31 107 SER A CA 1
ATOM 809 C C . SER A 1 107 ? -1.089 2.939 12.887 1.00 98.31 107 SER A C 1
ATOM 811 O O . SER A 1 107 ? -0.350 3.321 13.796 1.00 98.31 107 SER A O 1
ATOM 813 N N . VAL A 1 108 ? -2.170 2.194 13.113 1.00 98.56 108 VAL A N 1
ATOM 814 C CA . VAL A 1 108 ? -2.485 1.551 14.389 1.00 98.56 108 VAL A CA 1
ATOM 815 C C . VAL A 1 108 ? -2.449 0.046 14.197 1.00 98.56 108 VAL A C 1
ATOM 817 O O . VAL A 1 108 ? -3.314 -0.527 13.532 1.00 98.56 108 VAL A O 1
ATOM 820 N N . VAL A 1 109 ? -1.508 -0.610 14.871 1.00 98.38 109 VAL A N 1
ATOM 821 C CA . VAL A 1 109 ? -1.494 -2.070 14.979 1.00 98.38 109 VAL A CA 1
ATOM 822 C C . VAL A 1 109 ? -2.460 -2.490 16.092 1.00 98.38 109 VAL A C 1
ATOM 824 O O . VAL A 1 109 ? -2.175 -2.386 17.283 1.00 98.38 109 VAL A O 1
ATOM 827 N N . SER A 1 110 ? -3.646 -2.951 15.701 1.00 97.44 110 SER A N 1
ATOM 828 C CA . SER A 1 110 ? -4.764 -3.334 16.573 1.00 97.44 110 SER A CA 1
ATOM 829 C C . SER A 1 110 ? -4.954 -4.855 16.611 1.00 97.44 110 SER A C 1
ATOM 831 O O . SER A 1 110 ? -6.020 -5.386 16.299 1.00 97.44 110 SER A O 1
ATOM 833 N N . TYR A 1 111 ? -3.908 -5.583 17.015 1.00 94.50 111 TYR A N 1
ATOM 834 C CA . TYR A 1 111 ? -3.885 -7.053 16.972 1.00 94.50 111 TYR A CA 1
ATOM 835 C C . TYR A 1 111 ? -4.988 -7.710 17.826 1.00 94.50 111 TYR A C 1
ATOM 837 O O . TYR A 1 111 ? -5.562 -8.725 17.438 1.00 94.50 111 TYR A O 1
ATOM 845 N N . SER A 1 112 ? -5.360 -7.098 18.957 1.00 96.38 112 SER A N 1
ATOM 846 C CA . SER A 1 112 ? -6.421 -7.596 19.845 1.00 96.38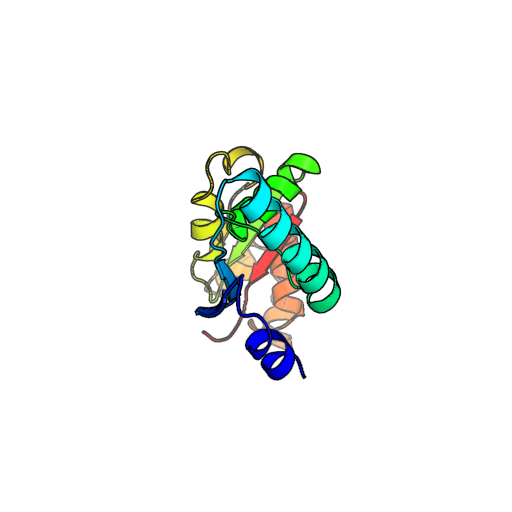 112 SER A CA 1
ATOM 847 C C . SER A 1 112 ? -7.763 -6.887 19.633 1.00 96.38 112 SER A C 1
ATOM 849 O O . SER A 1 112 ? -7.806 -5.701 19.300 1.00 96.38 112 SER A O 1
ATOM 851 N N . ASN A 1 113 ? -8.870 -7.586 19.916 1.00 97.19 113 ASN A N 1
ATOM 852 C CA . ASN A 1 113 ? -10.219 -6.996 19.911 1.00 97.19 113 ASN A CA 1
ATOM 853 C C . ASN A 1 113 ? -10.312 -5.775 20.832 1.00 97.19 113 ASN A C 1
ATOM 855 O O . ASN A 1 113 ? -10.856 -4.749 20.441 1.00 97.19 113 ASN A O 1
ATOM 859 N N . LYS A 1 114 ? -9.665 -5.835 22.003 1.00 97.88 114 LYS A N 1
ATOM 860 C CA . LYS A 1 114 ? -9.594 -4.706 22.936 1.00 97.88 114 LYS A CA 1
ATOM 861 C C . LYS A 1 114 ? -9.024 -3.445 22.278 1.00 97.88 114 LYS A C 1
ATOM 863 O O . LYS A 1 114 ? -9.574 -2.370 22.487 1.00 97.88 114 LYS A O 1
ATOM 868 N N . LEU A 1 115 ? -7.957 -3.564 21.480 1.00 98.06 115 LEU A N 1
ATOM 869 C CA . LEU A 1 115 ? -7.367 -2.424 20.766 1.00 98.06 115 LEU A CA 1
ATOM 870 C C . LEU A 1 115 ? -8.234 -1.959 19.588 1.00 98.06 115 LEU A C 1
ATOM 872 O O . LEU A 1 115 ? -8.346 -0.751 19.370 1.00 98.06 115 LEU A O 1
ATOM 876 N N . LYS A 1 116 ? -8.881 -2.888 18.867 1.00 98.44 116 LYS A N 1
ATOM 877 C CA . LYS A 1 116 ? -9.873 -2.555 17.827 1.00 98.44 116 LYS A CA 1
ATOM 878 C C . LYS A 1 116 ? -11.006 -1.698 18.411 1.00 98.44 116 LYS A C 1
ATOM 880 O O . LYS A 1 116 ? -11.355 -0.662 17.851 1.00 98.44 116 LYS A O 1
ATOM 885 N N . GLU A 1 117 ? -11.517 -2.064 19.582 1.00 98.44 117 GLU A N 1
ATOM 886 C CA . GLU A 1 117 ? -12.544 -1.295 20.290 1.00 98.44 117 GLU A CA 1
ATOM 887 C C . GLU A 1 117 ? -12.007 0.039 20.829 1.00 98.44 117 GLU A C 1
ATOM 889 O O . GLU A 1 117 ? -12.594 1.096 20.599 1.00 98.44 117 GLU A O 1
ATOM 894 N N . SER A 1 118 ? -10.885 0.031 21.556 1.00 98.19 118 SER A N 1
ATOM 895 C CA . SER A 1 118 ? -10.440 1.217 22.294 1.00 98.19 118 SER A CA 1
ATOM 896 C C . SER A 1 118 ? -9.891 2.318 21.388 1.00 98.19 118 SER A C 1
ATOM 898 O O . SER A 1 118 ? -10.199 3.491 21.619 1.00 98.19 118 SER A O 1
ATOM 900 N N . LEU A 1 119 ? -9.098 1.951 20.374 1.00 98.12 119 LEU A N 1
ATOM 901 C CA . LEU A 1 119 ? -8.420 2.896 19.481 1.00 98.12 119 LEU A CA 1
ATOM 902 C C . LEU A 1 119 ? -9.260 3.212 18.244 1.00 98.12 119 LEU A C 1
ATOM 904 O O . LEU A 1 119 ? -9.442 4.378 17.909 1.00 98.12 119 LEU A O 1
ATOM 908 N N . LEU A 1 120 ? -9.805 2.182 17.591 1.00 98.56 120 LEU A N 1
ATOM 909 C CA . LEU A 1 120 ? -10.509 2.329 16.311 1.00 98.56 120 LEU A CA 1
ATOM 910 C C . LEU A 1 120 ? -12.031 2.453 16.473 1.00 98.56 120 LEU A C 1
ATOM 912 O O . LEU A 1 120 ? -12.728 2.805 15.522 1.00 98.56 120 LEU A O 1
ATOM 916 N N . LYS A 1 121 ? -12.553 2.249 17.689 1.00 98.56 121 LYS A N 1
ATOM 917 C CA . LYS A 1 121 ? -13.991 2.308 17.998 1.00 98.56 121 LYS A CA 1
ATOM 918 C C . LYS A 1 121 ? -14.810 1.286 17.208 1.00 98.56 121 LYS A C 1
ATOM 920 O O . LYS A 1 121 ? -15.955 1.566 16.862 1.00 98.56 121 LYS A O 1
ATOM 925 N N . VAL A 1 122 ? -14.225 0.116 16.943 1.00 98.62 122 VAL A N 1
ATOM 926 C CA . VAL A 1 122 ? -14.985 -1.050 16.472 1.00 98.62 122 VAL A CA 1
ATOM 927 C C . VAL A 1 122 ? -15.985 -1.432 17.562 1.00 98.62 122 VAL A C 1
ATOM 929 O O . VAL A 1 122 ? -15.643 -1.466 18.746 1.00 98.62 122 VAL A O 1
ATOM 932 N N . SER A 1 123 ? -17.236 -1.659 17.191 1.00 98.38 123 SER A N 1
ATOM 933 C CA . SER A 1 123 ? -18.311 -1.956 18.120 1.00 98.38 123 SER A CA 1
ATOM 934 C C . SER A 1 123 ? -18.200 -3.384 18.653 1.00 98.38 123 SER A C 1
ATOM 936 O O . SER A 1 123 ? -17.911 -4.343 17.931 1.00 98.38 123 SER A O 1
ATOM 938 N N . LYS A 1 124 ? -18.506 -3.552 19.944 1.00 98.00 124 LYS A N 1
ATOM 939 C CA . LYS A 1 124 ? -18.581 -4.878 20.577 1.00 98.00 124 LYS A CA 1
ATOM 940 C C . LYS A 1 124 ? -19.564 -5.802 19.867 1.00 98.00 124 LYS A C 1
ATOM 942 O O . LYS A 1 124 ? -19.304 -6.994 19.766 1.00 98.00 124 LYS A O 1
ATOM 947 N N . SER A 1 125 ? -20.675 -5.250 19.376 1.00 98.25 125 SER A N 1
ATOM 948 C CA . SER A 1 125 ? -21.696 -5.988 18.631 1.00 98.25 125 SER A CA 1
ATOM 949 C C . SER A 1 125 ? -21.180 -6.537 17.307 1.00 98.25 125 SER A C 1
ATOM 951 O O . SER A 1 125 ? -21.539 -7.653 16.946 1.00 98.25 125 SER A O 1
ATOM 953 N N . VAL A 1 126 ? -20.339 -5.788 16.583 1.00 98.38 126 VAL A N 1
ATOM 954 C CA . VAL A 1 126 ? -19.745 -6.285 15.336 1.00 98.38 126 VAL A CA 1
ATOM 955 C C . VAL A 1 126 ? -18.763 -7.410 15.634 1.00 98.38 126 VAL A C 1
ATOM 957 O O . VAL A 1 126 ? -18.859 -8.480 15.035 1.00 98.38 126 VAL A O 1
ATOM 960 N N . LEU A 1 127 ? -17.891 -7.223 16.626 1.00 97.94 127 LEU A N 1
ATOM 961 C CA . LEU A 1 127 ? -16.918 -8.245 17.011 1.00 97.94 127 LEU A CA 1
ATOM 962 C C . LEU A 1 127 ? -17.576 -9.521 17.542 1.00 97.94 127 LEU A C 1
ATOM 964 O O . LEU A 1 127 ? -17.097 -10.610 17.239 1.00 97.94 127 LEU A O 1
ATOM 968 N N . SER A 1 128 ? -18.664 -9.417 18.310 1.00 97.75 128 SER A N 1
ATOM 969 C CA . SER A 1 128 ? -19.364 -10.594 18.834 1.00 97.75 128 SER A CA 1
ATOM 970 C C . SER A 1 128 ? -20.176 -11.328 17.768 1.00 97.75 128 SER A C 1
ATOM 972 O O . SER A 1 128 ? -20.239 -12.554 17.801 1.00 97.75 128 SER A O 1
ATOM 974 N N . LYS A 1 129 ? -20.790 -10.601 16.826 1.00 98.25 129 LYS A N 1
ATOM 975 C CA . LYS A 1 129 ? -21.664 -11.181 15.798 1.00 98.25 129 LYS A CA 1
ATOM 976 C C . LYS A 1 129 ? -20.900 -11.716 14.587 1.00 98.25 129 LYS A C 1
ATOM 978 O O . LYS A 1 129 ? -21.250 -12.777 14.084 1.00 98.25 129 LYS A O 1
ATOM 983 N N . PHE A 1 130 ? -19.897 -10.981 14.111 1.00 98.06 130 PHE A N 1
ATOM 984 C CA . PHE A 1 130 ? -19.182 -11.284 12.865 1.00 98.06 130 PHE A CA 1
ATOM 985 C C . PHE A 1 130 ? -17.736 -11.737 13.097 1.00 98.06 130 PHE A C 1
ATOM 987 O O . PHE A 1 130 ? -17.100 -12.259 12.186 1.00 98.06 130 PHE A O 1
ATOM 994 N N . GLY A 1 131 ? -17.202 -11.555 14.308 1.00 97.69 131 GLY A N 1
ATOM 995 C CA . GLY A 1 131 ? -15.809 -11.866 14.615 1.00 97.69 131 GLY A CA 1
ATOM 996 C C . GLY A 1 131 ? -14.823 -10.846 14.040 1.00 97.69 131 GLY A C 1
ATOM 997 O O . GLY A 1 131 ? -15.172 -9.982 13.236 1.00 97.69 131 GLY A O 1
ATOM 998 N N . ALA A 1 132 ? -13.557 -10.961 14.451 1.00 97.12 132 ALA A N 1
ATOM 999 C CA . ALA A 1 132 ? -12.496 -10.028 14.063 1.00 97.12 132 ALA A CA 1
ATOM 1000 C C . ALA A 1 132 ? -12.090 -10.126 12.580 1.00 97.12 132 ALA A C 1
ATOM 1002 O O . ALA A 1 132 ? -11.511 -9.182 12.044 1.00 97.12 132 ALA A O 1
ATOM 1003 N N . VAL A 1 133 ? -12.368 -11.260 11.930 1.00 97.44 133 VAL A N 1
ATOM 1004 C CA . VAL A 1 133 ? -12.074 -11.516 10.514 1.00 97.44 133 VAL A CA 1
ATOM 1005 C C . VAL A 1 133 ? -13.387 -11.468 9.741 1.00 97.44 133 VAL A C 1
ATOM 1007 O O . VAL A 1 133 ? -14.008 -12.489 9.466 1.00 97.44 133 VAL A O 1
ATOM 1010 N N . SER A 1 134 ? -13.836 -10.249 9.462 1.00 98.25 134 SER A N 1
ATOM 1011 C CA . SER A 1 134 ? -15.082 -9.968 8.751 1.00 98.25 134 SER A CA 1
ATOM 1012 C C . SER A 1 134 ? -14.988 -8.636 8.017 1.00 98.25 134 SER A C 1
ATOM 1014 O O . SER A 1 134 ? -14.211 -7.755 8.403 1.00 98.25 134 SER A O 1
ATOM 1016 N N . SER A 1 135 ? -15.798 -8.478 6.971 1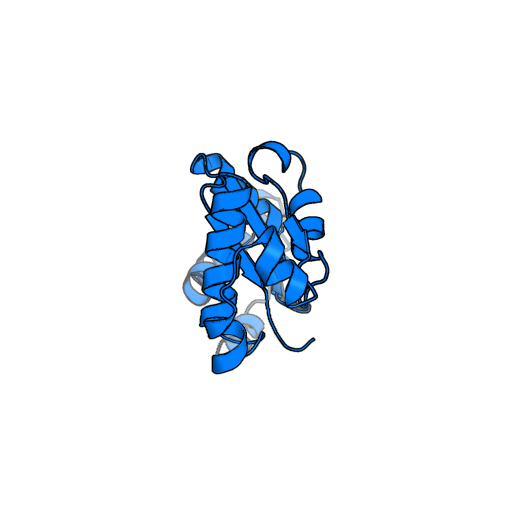.00 98.31 135 SER A N 1
ATOM 1017 C CA . SER A 1 135 ? -15.959 -7.212 6.251 1.00 98.31 135 SER A CA 1
ATOM 1018 C C . SER A 1 135 ? -16.402 -6.079 7.172 1.00 98.31 135 SER A C 1
ATOM 1020 O O . SER A 1 135 ? -15.903 -4.967 7.063 1.00 98.31 135 SER A O 1
ATOM 1022 N N . GLU A 1 136 ? -17.285 -6.376 8.119 1.00 98.56 136 GLU A N 1
ATOM 1023 C CA . GLU A 1 136 ? -17.868 -5.442 9.072 1.00 98.56 136 GLU A CA 1
ATOM 1024 C C . GLU A 1 136 ? -16.800 -4.923 10.036 1.00 98.56 136 GLU A C 1
ATOM 1026 O O . GLU A 1 136 ? -16.673 -3.714 10.240 1.00 98.56 136 GLU A O 1
ATOM 1031 N N . THR A 1 137 ? -15.966 -5.822 10.575 1.00 98.56 137 THR A N 1
ATOM 1032 C CA . THR A 1 137 ? -14.824 -5.412 11.401 1.00 98.56 137 THR A CA 1
ATOM 1033 C C . THR A 1 137 ? -13.821 -4.606 10.581 1.00 98.56 137 THR A C 1
ATOM 1035 O O . THR A 1 137 ? -13.350 -3.570 11.051 1.00 98.56 137 THR A O 1
ATOM 1038 N N . ALA A 1 138 ? -13.501 -5.038 9.356 1.00 98.56 138 ALA A N 1
ATOM 1039 C CA . ALA A 1 138 ? -12.590 -4.301 8.485 1.00 98.56 138 ALA A CA 1
ATOM 1040 C C . ALA A 1 138 ? -13.115 -2.881 8.207 1.00 98.56 138 ALA A C 1
ATOM 1042 O O . ALA A 1 138 ? -12.380 -1.902 8.360 1.00 98.56 138 ALA A O 1
ATOM 1043 N N . GLU A 1 139 ? -14.394 -2.736 7.874 1.00 98.75 139 GLU A N 1
ATOM 1044 C CA . GLU A 1 139 ? -15.010 -1.441 7.605 1.00 98.75 139 GLU A CA 1
ATOM 1045 C C . GLU A 1 139 ? -14.968 -0.522 8.835 1.00 98.75 139 GLU A C 1
ATOM 1047 O O . GLU A 1 139 ? -14.551 0.637 8.731 1.00 98.75 139 GLU A O 1
ATOM 1052 N N . GLU A 1 140 ? -15.341 -1.023 10.015 1.00 98.81 140 GLU A N 1
ATOM 1053 C CA . GLU A 1 140 ? -15.286 -0.229 11.244 1.00 98.81 140 GLU A CA 1
ATOM 1054 C C . GLU A 1 140 ? -13.849 0.157 11.619 1.00 98.81 140 GLU A C 1
ATOM 1056 O O . GLU A 1 140 ? -13.619 1.299 12.023 1.00 98.81 140 GLU A O 1
ATOM 1061 N N . MET A 1 141 ? -12.870 -0.732 11.415 1.00 98.81 141 MET A N 1
ATOM 1062 C CA . MET A 1 141 ? -11.447 -0.421 11.596 1.00 98.81 141 MET A CA 1
ATOM 1063 C C . MET A 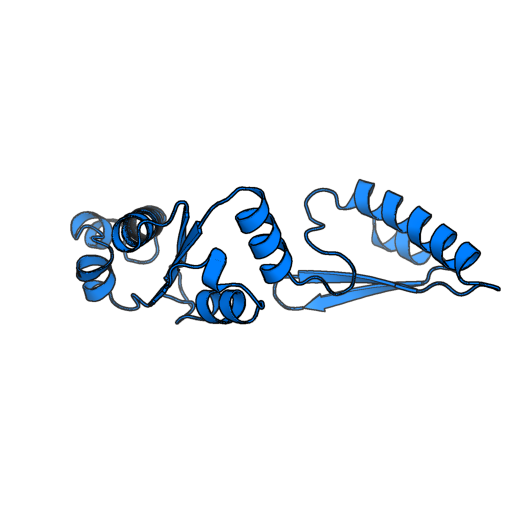1 141 ? -10.988 0.701 10.655 1.00 98.81 141 MET A C 1
ATOM 1065 O O . MET A 1 141 ? -10.326 1.640 11.100 1.00 98.81 141 MET A O 1
ATOM 1069 N N . ALA A 1 142 ? -11.365 0.637 9.373 1.00 98.88 142 ALA A N 1
ATOM 1070 C CA . ALA A 1 142 ? -10.996 1.625 8.357 1.00 98.88 142 ALA A CA 1
ATOM 1071 C C . ALA A 1 142 ? -11.621 3.000 8.652 1.00 98.88 142 ALA A C 1
ATOM 1073 O O . ALA A 1 142 ? -10.947 4.032 8.612 1.00 98.88 142 ALA A O 1
ATOM 1074 N N . ARG A 1 143 ? -12.904 3.028 9.034 1.00 98.81 143 ARG A N 1
ATOM 1075 C CA . ARG A 1 143 ? -13.575 4.255 9.499 1.00 98.81 143 ARG A CA 1
ATOM 1076 C C . ARG A 1 143 ? -12.941 4.781 10.787 1.00 98.81 143 ARG A C 1
ATOM 1078 O O . ARG A 1 143 ? -12.800 5.992 10.951 1.00 98.81 143 ARG A O 1
ATOM 1085 N N . GLY A 1 144 ? -12.559 3.878 11.685 1.00 98.75 144 GLY A N 1
ATOM 1086 C CA . GLY A 1 144 ? -11.889 4.162 12.946 1.00 98.75 144 GLY A CA 1
ATOM 1087 C C . GLY A 1 144 ? -10.576 4.903 12.772 1.00 98.75 144 GLY A C 1
ATOM 1088 O O . GLY A 1 144 ? -10.424 5.999 13.309 1.00 98.75 144 GLY A O 1
ATOM 1089 N N . ILE A 1 145 ? -9.659 4.347 11.976 1.00 98.81 145 ILE A N 1
ATOM 1090 C CA . ILE A 1 145 ? -8.352 4.969 11.747 1.00 98.81 145 ILE A CA 1
ATOM 1091 C C . ILE A 1 145 ? -8.482 6.310 11.030 1.00 98.81 145 ILE A C 1
ATOM 1093 O O . ILE A 1 145 ? -7.808 7.272 11.402 1.00 98.81 145 ILE A O 1
ATOM 1097 N N . ARG A 1 146 ? -9.402 6.409 10.063 1.00 98.81 146 ARG A N 1
ATOM 1098 C CA . ARG A 1 146 ? -9.691 7.662 9.364 1.00 98.81 146 ARG A CA 1
ATOM 1099 C C . ARG A 1 146 ? -10.122 8.759 10.340 1.00 98.81 146 ARG A C 1
ATOM 1101 O O . ARG A 1 146 ? -9.584 9.857 10.300 1.00 98.81 146 ARG A O 1
ATOM 1108 N N . ARG A 1 147 ? -11.058 8.458 11.251 1.00 98.62 147 ARG A N 1
ATOM 1109 C CA . ARG A 1 147 ? -11.498 9.411 12.288 1.00 98.62 147 ARG A CA 1
ATOM 1110 C C . ARG A 1 147 ? -10.387 9.756 13.275 1.00 98.62 147 ARG A C 1
ATOM 1112 O O . ARG A 1 147 ? -10.282 10.910 13.664 1.00 98.62 147 ARG A O 1
ATOM 1119 N N . LEU A 1 148 ? -9.604 8.763 13.700 1.00 98.62 148 LEU A N 1
ATOM 1120 C CA . LEU A 1 148 ? -8.555 8.936 14.705 1.00 98.62 148 LEU A CA 1
ATOM 1121 C C . LEU A 1 148 ? -7.433 9.859 14.214 1.00 98.62 148 LEU A C 1
ATOM 1123 O O . LEU A 1 148 ? -6.938 10.678 14.978 1.00 98.62 148 LEU A O 1
ATOM 1127 N N . THR A 1 149 ? -7.035 9.709 12.951 1.00 98.50 149 THR A N 1
ATOM 1128 C CA . THR A 1 149 ? -5.900 10.439 12.361 1.00 98.50 149 THR A CA 1
ATOM 1129 C C . THR A 1 149 ? -6.312 11.701 11.610 1.00 98.50 149 THR A C 1
ATOM 1131 O O . THR A 1 149 ? -5.480 12.573 11.388 1.00 98.50 149 THR A O 1
ATOM 1134 N N . GLY A 1 150 ? -7.576 11.802 11.193 1.00 98.50 150 GLY A N 1
ATOM 1135 C CA . GLY A 1 150 ? -8.035 12.856 10.289 1.00 98.50 150 GLY A CA 1
ATOM 1136 C C . GLY A 1 150 ? -7.636 12.636 8.826 1.00 98.50 150 GLY A C 1
ATOM 1137 O O . GLY A 1 150 ? -7.811 13.549 8.023 1.00 98.50 150 GLY A O 1
ATOM 1138 N N . ALA A 1 151 ? -7.124 11.452 8.464 1.00 98.62 151 ALA A N 1
ATOM 1139 C CA . ALA A 1 151 ? -6.749 11.142 7.087 1.00 98.62 151 ALA A CA 1
ATOM 1140 C C . ALA A 1 151 ? -7.946 11.233 6.128 1.00 98.62 151 ALA A C 1
ATOM 1142 O O . ALA A 1 151 ? -9.092 10.941 6.487 1.00 98.62 151 ALA A O 1
ATOM 1143 N N . ASP A 1 152 ? -7.682 11.559 4.864 1.00 98.75 152 ASP A N 1
ATOM 1144 C CA . ASP A 1 152 ? -8.707 11.480 3.824 1.00 98.75 152 ASP A CA 1
ATOM 1145 C C . ASP A 1 152 ? -9.178 10.035 3.625 1.00 98.75 152 ASP A C 1
ATOM 1147 O O . ASP A 1 152 ? -10.376 9.786 3.462 1.00 98.75 152 ASP A O 1
ATOM 1151 N N . ILE A 1 153 ? -8.232 9.091 3.664 1.00 98.81 153 ILE A N 1
ATOM 1152 C CA . ILE A 1 153 ? -8.435 7.670 3.392 1.00 98.81 153 ILE A CA 1
ATOM 1153 C C . ILE A 1 153 ? -7.984 6.852 4.608 1.00 98.81 153 ILE A C 1
ATOM 1155 O O . ILE A 1 153 ? -6.852 6.966 5.068 1.00 98.81 153 ILE A O 1
ATOM 1159 N N . GLY A 1 154 ? -8.868 5.994 5.119 1.00 98.69 154 GLY A N 1
ATOM 1160 C CA . GLY A 1 154 ? -8.514 4.967 6.099 1.00 98.69 154 GLY A CA 1
ATOM 1161 C C . GLY A 1 154 ? -8.572 3.592 5.451 1.00 98.69 154 GLY A C 1
ATOM 1162 O O . GLY A 1 154 ? -9.577 3.269 4.821 1.00 98.69 154 GLY A O 1
ATOM 1163 N N . ILE A 1 155 ? -7.520 2.793 5.608 1.00 98.56 155 ILE A N 1
ATOM 1164 C CA . ILE A 1 155 ? -7.478 1.401 5.138 1.00 98.56 155 ILE A CA 1
ATOM 1165 C C . ILE A 1 155 ? -7.277 0.494 6.344 1.00 98.56 155 ILE A C 1
ATOM 1167 O O . ILE A 1 155 ? -6.551 0.842 7.273 1.00 98.56 155 ILE A O 1
ATOM 1171 N N . SER A 1 156 ? -7.918 -0.668 6.345 1.00 98.56 156 SER A N 1
ATOM 1172 C CA . SER A 1 156 ? -7.726 -1.675 7.380 1.00 98.56 156 SER A CA 1
ATOM 1173 C C . SER A 1 156 ? -7.361 -3.026 6.782 1.00 98.56 156 SER A C 1
ATOM 1175 O O . SER A 1 156 ? -7.765 -3.352 5.667 1.00 98.56 156 SER A O 1
ATOM 1177 N N . ILE A 1 157 ? -6.603 -3.816 7.543 1.00 98.25 157 ILE A N 1
ATOM 1178 C CA . ILE A 1 157 ? -6.299 -5.206 7.212 1.00 98.25 157 ILE A CA 1
ATOM 1179 C C . ILE A 1 157 ? -6.567 -6.085 8.435 1.00 98.25 157 ILE A C 1
ATOM 1181 O O . ILE A 1 157 ? -5.936 -5.939 9.485 1.00 98.25 157 ILE A O 1
ATOM 1185 N N . THR A 1 158 ? -7.499 -7.024 8.288 1.00 97.31 158 THR A N 1
ATOM 1186 C CA . THR A 1 158 ? -7.789 -8.080 9.261 1.00 97.31 158 THR A CA 1
ATOM 1187 C C . THR A 1 158 ? -7.998 -9.401 8.528 1.00 97.31 158 THR A C 1
ATOM 1189 O O . THR A 1 158 ? -8.494 -9.417 7.404 1.00 97.31 158 THR A O 1
ATOM 1192 N N . GLY A 1 159 ? -7.572 -10.504 9.132 1.00 94.56 159 GLY A N 1
ATOM 1193 C CA . GLY A 1 159 ? -7.450 -11.786 8.451 1.00 94.56 159 GLY A CA 1
ATOM 1194 C C . GLY A 1 159 ? -6.829 -12.846 9.346 1.00 94.56 159 GLY A C 1
ATOM 1195 O O . GLY A 1 159 ? -6.394 -12.554 10.463 1.00 94.56 159 GLY A O 1
ATOM 1196 N N . ILE A 1 160 ? -6.784 -14.068 8.829 1.00 90.50 160 ILE A N 1
ATOM 1197 C CA . ILE A 1 160 ? -5.985 -15.156 9.392 1.00 90.50 160 ILE A CA 1
ATOM 1198 C C . ILE A 1 160 ? -4.608 -15.066 8.727 1.00 90.50 160 ILE A C 1
ATOM 1200 O O . ILE A 1 160 ? -4.543 -14.974 7.501 1.00 90.50 160 ILE A O 1
ATOM 1204 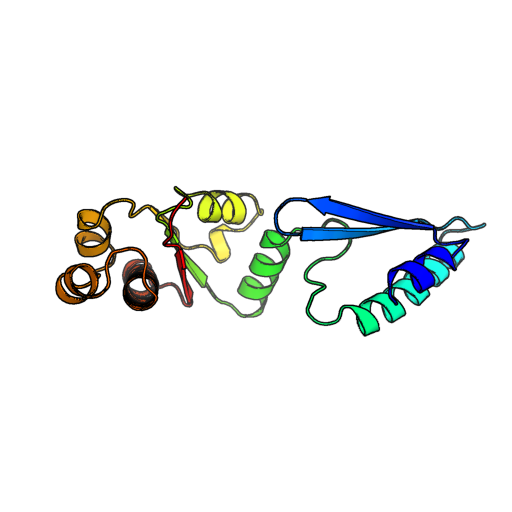N N . ALA A 1 161 ? -3.552 -14.998 9.539 1.00 80.06 161 ALA A N 1
ATOM 1205 C CA . ALA A 1 161 ? -2.164 -14.954 9.078 1.00 80.06 161 ALA A CA 1
ATOM 1206 C C . ALA A 1 161 ? -1.638 -16.358 8.759 1.00 80.06 161 ALA A C 1
ATOM 1208 O O . ALA A 1 161 ? -2.059 -17.305 9.465 1.00 80.06 161 ALA A O 1
#

pLDDT: mean 93.91, std 8.34, range [50.5, 98.88]